Protein AF-A0A7S2HCY0-F1 (afdb_monomer_lite)

Radius of gyration: 22.19 Å; chains: 1; bounding box: 50×35×62 Å

InterPro domains:
  IPR001471 AP2/ERF domain [PS51032] (62-115)
  IPR001471 AP2/ERF domain [SM00380] (62-115)
  IPR016177 DNA-binding domain superfamily [SSF54171] (4-38)
  IPR016177 DNA-binding domain superfamily [SSF54171] (61-109)
  IPR036955 AP2/ERF domain superfamily [G3DSA:3.30.730.10] (61-115)
  IPR050913 AP2/ERF ethylene-responsive transcription factor [PTHR31194] (61-109)

Foldseek 3Di:
DPPQPWDWAWEADPNDIDGQDTHSDPVVSLVSNQVVCVVVLHHRDRDGDVPPDRPPPPAPAPAPQWHQDPVVRWIWGWDQAPNDTDTQDTHNDSVVSLVSNQVRCVVRVHDGPPD

Secondary structure (DSSP, 8-state):
-----PEEEEEEETTEEEEEEEESSHHHHHHHHHHHHHHTTPPPSSSPPTT-----PPPSSSSTTEEEETTTTEEEEEEEETTEEEEEEEESSHHHHHHHHHHHHHHTTPPPS--

Organism: NCBI:txid3111310

Sequence (115 aa):
NYDAEKWEAVGVVGGERTDLGLFGTEEEAARAIDNHLVSCGLARRHFPIEGEQTKVNPPLSKFLGVTYYRRSGKWCAQGTFNETYIHLGSFDSEKEAAFAYDEQARQAEQPVNFP

Structure (mmCIF, N/CA/C/O backbone):
data_AF-A0A7S2HCY0-F1
#
_entry.id   AF-A0A7S2HCY0-F1
#
loop_
_atom_site.group_PDB
_atom_site.id
_atom_site.type_symbol
_atom_site.label_atom_id
_atom_site.label_alt_id
_atom_site.label_comp_id
_atom_site.label_asym_id
_atom_site.label_entity_id
_atom_site.label_seq_id
_atom_site.pdbx_PDB_ins_code
_atom_site.Cartn_x
_atom_site.Cartn_y
_atom_site.Cartn_z
_atom_site.occupancy
_atom_site.B_iso_or_equiv
_atom_site.auth_seq_id
_atom_site.auth_comp_id
_atom_site.auth_asym_id
_atom_site.auth_atom_id
_atom_site.pdbx_PDB_model_num
ATOM 1 N N . ASN A 1 1 ? 31.754 -8.269 -45.698 1.00 39.38 1 ASN A N 1
ATOM 2 C CA . ASN A 1 1 ? 31.551 -9.188 -44.566 1.00 39.38 1 ASN A CA 1
ATOM 3 C C . ASN A 1 1 ? 30.430 -8.616 -43.741 1.00 39.38 1 ASN A C 1
ATOM 5 O O . ASN A 1 1 ? 30.643 -7.607 -43.094 1.00 39.38 1 ASN A O 1
ATOM 9 N N . TYR A 1 2 ? 29.220 -9.145 -43.915 1.00 42.28 2 TYR A N 1
ATOM 10 C CA . TYR A 1 2 ? 28.072 -8.731 -43.117 1.00 42.28 2 TYR A CA 1
ATOM 11 C C . TYR A 1 2 ? 28.251 -9.374 -41.744 1.00 42.28 2 TYR A C 1
ATOM 13 O O . TYR A 1 2 ? 27.946 -10.554 -41.574 1.00 42.28 2 TYR A O 1
ATOM 21 N N . ASP A 1 3 ? 28.860 -8.630 -40.823 1.00 49.09 3 ASP A N 1
ATOM 22 C CA . ASP A 1 3 ? 28.822 -8.931 -39.399 1.00 49.09 3 ASP A CA 1
ATOM 23 C C . ASP A 1 3 ? 27.347 -9.014 -39.013 1.00 49.09 3 ASP A C 1
ATOM 25 O O . ASP A 1 3 ? 26.646 -8.009 -38.953 1.00 49.09 3 ASP A O 1
ATOM 29 N N . ALA A 1 4 ? 26.838 -10.237 -38.872 1.00 53.19 4 ALA A N 1
ATOM 30 C CA . ALA A 1 4 ? 25.531 -10.451 -38.285 1.00 53.19 4 ALA A CA 1
ATOM 31 C C . ALA A 1 4 ? 25.627 -9.910 -36.856 1.00 53.19 4 ALA A C 1
ATOM 33 O O . ALA A 1 4 ? 26.287 -10.527 -36.018 1.00 53.19 4 ALA A O 1
ATOM 34 N N . GLU A 1 5 ? 25.050 -8.732 -36.619 1.00 63.50 5 GLU A N 1
ATOM 35 C CA . GLU A 1 5 ? 24.909 -8.108 -35.306 1.00 63.50 5 GLU A CA 1
ATOM 36 C C . GLU A 1 5 ? 24.047 -9.033 -34.445 1.00 63.50 5 GLU A C 1
ATOM 38 O O . GLU A 1 5 ? 22.822 -8.949 -34.410 1.00 63.50 5 GLU A O 1
ATOM 43 N N . LYS A 1 6 ? 24.700 -10.021 -33.832 1.00 67.69 6 LYS A N 1
ATOM 44 C CA . LYS A 1 6 ? 24.061 -10.956 -32.917 1.00 67.69 6 LYS A CA 1
ATOM 45 C C . LYS A 1 6 ? 23.755 -10.200 -31.636 1.00 67.69 6 LYS A C 1
ATOM 47 O O . LYS A 1 6 ? 24.654 -9.637 -31.016 1.00 67.69 6 LYS A O 1
ATOM 52 N N . TRP A 1 7 ? 22.497 -10.220 -31.240 1.00 71.75 7 TRP A N 1
ATOM 53 C CA . TRP A 1 7 ? 22.010 -9.571 -30.037 1.00 71.75 7 TRP A CA 1
ATOM 54 C C . TRP A 1 7 ? 22.255 -10.474 -28.831 1.00 71.75 7 TRP A C 1
ATOM 56 O O . TRP A 1 7 ? 21.764 -11.599 -28.777 1.00 71.75 7 TRP A O 1
ATOM 66 N N . GLU A 1 8 ? 23.028 -10.002 -27.856 1.00 77.31 8 GLU A N 1
ATOM 67 C CA . GLU A 1 8 ? 23.234 -10.712 -26.592 1.00 77.31 8 GLU A CA 1
ATOM 68 C C . GLU A 1 8 ? 22.063 -10.427 -25.648 1.00 77.31 8 GLU A C 1
ATOM 70 O O . GLU A 1 8 ? 21.833 -9.283 -25.254 1.00 77.31 8 GLU A O 1
ATOM 75 N N . ALA A 1 9 ? 21.313 -11.465 -25.278 1.00 76.19 9 ALA A N 1
ATOM 76 C CA . ALA A 1 9 ? 20.259 -11.341 -24.285 1.00 76.19 9 ALA A CA 1
ATOM 77 C C . ALA A 1 9 ? 20.812 -11.671 -22.902 1.00 76.19 9 ALA A C 1
ATOM 79 O O . ALA A 1 9 ? 21.337 -12.760 -22.656 1.00 76.19 9 ALA A O 1
ATOM 80 N N . VAL A 1 10 ? 20.644 -10.732 -21.981 1.00 77.88 10 VAL A N 1
ATOM 81 C CA . VAL A 1 10 ? 21.145 -10.842 -20.617 1.00 77.88 10 VAL A CA 1
ATOM 82 C C . VAL A 1 10 ? 19.999 -10.553 -19.661 1.00 77.88 10 VAL A C 1
ATOM 84 O O . VAL A 1 10 ? 19.427 -9.463 -19.667 1.00 77.88 10 VAL A O 1
ATOM 87 N N . GLY A 1 11 ? 19.657 -11.538 -18.836 1.00 77.50 11 GLY A N 1
ATOM 88 C CA . GLY A 1 11 ? 18.698 -11.387 -17.751 1.00 77.50 11 GLY A CA 1
ATOM 89 C C . GLY A 1 11 ? 19.410 -10.947 -16.479 1.00 77.50 11 GLY A C 1
ATOM 90 O O . GLY A 1 11 ? 20.466 -11.478 -16.153 1.00 77.50 11 GLY A O 1
ATOM 91 N N . VAL A 1 12 ? 18.846 -9.985 -15.748 1.00 75.69 12 VAL A N 1
ATOM 92 C CA . VAL A 1 12 ? 19.315 -9.650 -14.397 1.00 75.69 12 VAL A CA 1
ATOM 93 C C . VAL A 1 12 ? 18.140 -9.738 -13.441 1.00 75.69 12 VAL A C 1
ATOM 95 O O . VAL A 1 12 ? 17.214 -8.928 -13.515 1.00 75.69 12 VAL A O 1
ATOM 98 N N . VAL A 1 13 ? 18.176 -10.712 -12.535 1.00 72.44 13 VAL A N 1
ATOM 99 C CA . VAL A 1 13 ? 17.125 -10.938 -11.537 1.00 72.44 13 VAL A CA 1
ATOM 100 C C . VAL A 1 13 ? 17.766 -10.983 -10.156 1.00 72.44 13 VAL A C 1
ATOM 102 O O . VAL A 1 13 ? 18.695 -11.743 -9.914 1.00 72.44 13 VAL A O 1
ATOM 105 N N . GLY A 1 14 ? 17.314 -10.121 -9.239 1.00 68.56 14 GLY A N 1
ATOM 106 C CA . GLY A 1 14 ? 17.852 -10.078 -7.871 1.00 68.56 14 GLY A CA 1
ATOM 107 C C . GLY A 1 14 ? 19.328 -9.663 -7.761 1.00 68.56 14 GLY A C 1
ATOM 108 O O . GLY A 1 14 ? 19.931 -9.873 -6.715 1.00 68.56 14 GLY A O 1
ATOM 109 N N . GLY A 1 15 ? 19.905 -9.073 -8.815 1.00 73.81 15 GLY A N 1
ATOM 110 C CA . GLY A 1 15 ? 21.321 -8.688 -8.881 1.00 73.81 15 GLY A CA 1
ATOM 111 C C . GLY A 1 15 ? 22.244 -9.751 -9.488 1.00 73.81 15 GLY A C 1
ATOM 112 O O . GLY A 1 15 ? 23.426 -9.475 -9.676 1.00 73.81 15 GLY A O 1
ATOM 113 N N . GLU A 1 16 ? 21.721 -10.928 -9.838 1.00 73.75 16 GLU A N 1
ATOM 114 C CA . GLU A 1 16 ? 22.465 -11.968 -10.548 1.00 73.75 16 GLU A CA 1
ATOM 115 C C . GLU A 1 16 ? 22.271 -11.818 -12.061 1.00 73.75 16 GLU A C 1
ATOM 117 O O . GLU A 1 16 ? 21.141 -11.680 -12.533 1.00 73.75 16 GLU A O 1
ATOM 122 N N . ARG A 1 17 ? 23.381 -11.809 -12.813 1.00 77.69 17 ARG A N 1
ATOM 123 C CA . ARG A 1 17 ? 23.387 -11.763 -14.280 1.00 77.69 17 ARG A CA 1
ATOM 124 C C . ARG A 1 17 ? 23.358 -13.187 -14.825 1.00 77.69 17 ARG A C 1
ATOM 126 O O . ARG A 1 17 ? 24.252 -13.974 -14.531 1.00 77.69 17 AR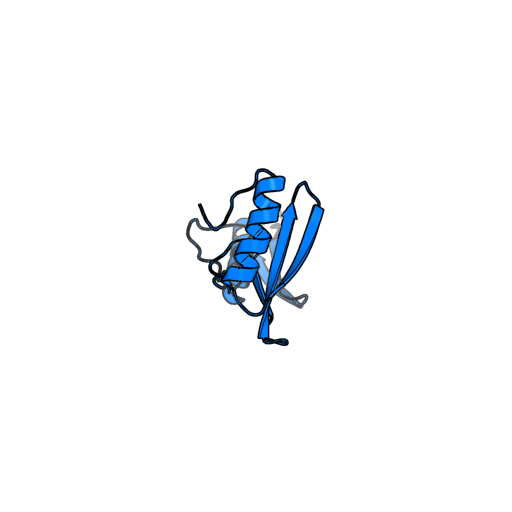G A O 1
ATOM 133 N N . THR A 1 18 ? 22.372 -13.485 -15.658 1.00 81.19 18 THR A N 1
ATOM 134 C CA . THR A 1 18 ? 22.254 -14.747 -16.385 1.00 81.19 18 THR A CA 1
ATOM 135 C C . THR A 1 18 ? 22.347 -14.473 -17.878 1.00 81.19 18 THR A C 1
ATOM 137 O O . THR A 1 18 ? 21.566 -13.691 -18.426 1.00 81.19 18 THR A O 1
ATOM 140 N N . ASP A 1 19 ? 23.286 -15.138 -18.542 1.00 81.81 19 ASP A N 1
ATOM 141 C CA . ASP A 1 19 ? 23.424 -15.050 -19.992 1.00 81.81 19 ASP A CA 1
ATOM 142 C C . ASP A 1 19 ? 22.353 -15.940 -20.646 1.00 81.81 19 ASP A C 1
ATOM 144 O O . ASP A 1 19 ? 22.328 -17.157 -20.452 1.00 81.81 19 ASP A O 1
ATOM 148 N N . LEU A 1 20 ? 21.428 -15.326 -21.390 1.00 78.50 20 LEU A N 1
ATOM 149 C CA . LEU A 1 20 ? 20.261 -15.997 -21.984 1.00 78.50 20 LEU A CA 1
ATOM 150 C C . LEU A 1 20 ? 20.506 -16.444 -23.431 1.00 78.50 20 LEU A C 1
ATOM 152 O O . LEU A 1 20 ? 19.669 -17.134 -24.012 1.00 78.50 20 LEU A O 1
ATOM 156 N N . GLY A 1 21 ? 21.658 -16.078 -23.997 1.00 79.25 21 GLY A N 1
ATOM 157 C CA . GLY A 1 21 ? 22.119 -16.502 -25.316 1.00 79.25 21 GLY A CA 1
ATOM 158 C C . GLY A 1 21 ? 22.358 -15.348 -26.290 1.00 79.25 21 GLY A C 1
ATOM 159 O O . GLY A 1 21 ? 22.137 -14.178 -25.981 1.00 79.25 21 GLY A O 1
ATOM 160 N N . LEU A 1 22 ? 22.829 -15.711 -27.484 1.00 77.81 22 LEU A N 1
ATOM 161 C CA . LEU A 1 22 ? 23.041 -14.811 -28.619 1.00 77.81 22 LEU A CA 1
ATOM 162 C C . LEU A 1 22 ? 21.946 -15.060 -29.657 1.00 77.81 22 LEU A C 1
ATOM 164 O O . LEU A 1 22 ? 21.780 -16.189 -30.120 1.00 77.81 22 LEU A O 1
ATOM 168 N N . PHE A 1 23 ? 21.238 -14.008 -30.040 1.00 79.06 23 PHE A N 1
ATOM 169 C CA . PHE A 1 23 ? 20.069 -14.053 -30.909 1.00 79.06 23 PHE A CA 1
ATOM 170 C C . PHE A 1 23 ? 20.329 -13.333 -32.228 1.00 79.06 23 PHE A C 1
ATOM 172 O O . PHE A 1 23 ? 21.189 -12.457 -32.317 1.00 79.06 23 PHE A O 1
ATOM 179 N N . GLY A 1 24 ? 19.614 -13.739 -33.277 1.00 77.62 24 GLY A N 1
ATOM 180 C CA . GLY A 1 24 ? 19.766 -13.140 -34.604 1.00 77.62 24 GLY A CA 1
ATOM 181 C C . GLY A 1 24 ? 19.080 -11.783 -34.725 1.00 77.62 24 GLY A C 1
ATOM 182 O O . GLY A 1 24 ? 19.442 -11.003 -35.602 1.00 77.62 24 GLY A O 1
ATOM 183 N N . THR A 1 25 ? 18.109 -11.501 -33.851 1.00 75.25 25 THR A N 1
ATOM 184 C CA . THR A 1 25 ? 17.355 -10.246 -33.838 1.00 75.25 25 THR A CA 1
ATOM 185 C C . THR A 1 25 ? 17.112 -9.738 -32.418 1.00 75.25 25 THR A C 1
ATOM 187 O O . THR A 1 25 ? 17.179 -10.487 -31.436 1.00 75.25 25 THR A O 1
ATOM 190 N N . GLU A 1 26 ? 16.803 -8.448 -32.324 1.00 73.44 26 GLU A N 1
ATOM 191 C CA . GLU A 1 26 ? 16.468 -7.761 -31.078 1.00 73.44 26 GLU A CA 1
ATOM 192 C C . GLU A 1 26 ? 15.202 -8.347 -30.428 1.00 73.44 26 GLU A C 1
ATOM 194 O O . GLU A 1 26 ? 15.151 -8.538 -29.212 1.00 73.44 26 GLU A O 1
ATOM 199 N N . GLU A 1 27 ? 14.191 -8.713 -31.221 1.00 76.31 27 GLU A N 1
ATOM 200 C CA . GLU A 1 27 ? 12.927 -9.251 -30.709 1.00 76.31 27 GLU A CA 1
ATOM 201 C C . GLU A 1 27 ? 13.099 -10.627 -30.067 1.00 76.31 27 GLU A C 1
ATOM 203 O O . GLU A 1 27 ? 12.460 -10.928 -29.056 1.00 76.31 27 GLU A O 1
ATOM 208 N N . GLU A 1 28 ? 13.952 -11.476 -30.640 1.00 77.25 28 GLU A N 1
ATOM 209 C CA . GLU A 1 28 ? 14.275 -12.780 -30.065 1.00 77.25 28 GLU A CA 1
ATOM 210 C C . GLU A 1 28 ? 15.006 -12.626 -28.725 1.00 77.25 28 GLU A C 1
ATOM 212 O O . GLU A 1 28 ? 14.648 -13.297 -27.752 1.00 77.25 28 GLU A O 1
ATOM 217 N N . ALA A 1 29 ? 15.953 -11.684 -28.644 1.00 75.50 29 ALA A N 1
ATOM 218 C CA . ALA A 1 29 ? 16.656 -11.365 -27.406 1.00 75.50 29 ALA A CA 1
ATOM 219 C C . ALA A 1 29 ? 15.707 -10.815 -26.327 1.00 75.50 29 ALA A C 1
ATOM 221 O O . ALA A 1 29 ? 15.720 -11.275 -25.183 1.00 75.50 29 ALA A O 1
ATOM 222 N N . ALA A 1 30 ? 14.824 -9.882 -26.687 1.00 76.00 30 ALA A N 1
ATOM 223 C CA . ALA A 1 30 ? 13.855 -9.301 -25.762 1.00 76.00 30 ALA A CA 1
ATOM 224 C C . ALA A 1 30 ? 12.812 -10.330 -25.276 1.00 76.00 30 ALA A C 1
ATOM 226 O O . ALA A 1 30 ? 12.483 -10.355 -24.087 1.00 76.00 30 ALA A O 1
ATOM 227 N N . ARG A 1 31 ? 12.369 -11.258 -26.139 1.00 79.19 31 ARG A N 1
ATOM 228 C CA . ARG A 1 31 ? 11.515 -12.393 -25.737 1.00 79.19 31 ARG A CA 1
ATOM 229 C C . ARG A 1 31 ? 12.225 -13.352 -24.788 1.00 79.19 31 ARG A C 1
ATOM 231 O O . ARG A 1 31 ? 11.594 -13.858 -23.862 1.00 79.19 31 ARG A O 1
ATOM 238 N N . ALA A 1 32 ? 13.514 -13.616 -25.004 1.00 81.38 32 ALA A N 1
ATOM 239 C CA . ALA A 1 32 ? 14.302 -14.453 -24.105 1.00 81.38 32 ALA A CA 1
ATOM 240 C C . ALA A 1 32 ? 14.404 -13.825 -22.706 1.00 81.38 32 ALA A C 1
ATOM 242 O O . ALA A 1 32 ? 14.198 -14.521 -21.710 1.00 81.38 32 ALA A O 1
ATOM 243 N N . ILE A 1 33 ? 14.620 -12.506 -22.633 1.00 77.25 33 ILE A N 1
ATOM 244 C CA . ILE A 1 33 ? 14.619 -11.753 -21.371 1.00 77.25 33 ILE A CA 1
ATOM 245 C C . ILE A 1 33 ? 13.257 -11.850 -20.684 1.00 77.25 33 ILE A C 1
ATOM 247 O O . ILE A 1 33 ? 13.186 -12.189 -19.507 1.00 77.25 33 ILE A O 1
ATOM 251 N N . ASP A 1 34 ? 12.168 -11.622 -21.410 1.00 77.19 34 ASP A N 1
ATOM 252 C CA . ASP A 1 34 ? 10.817 -11.711 -20.859 1.00 77.19 34 ASP A CA 1
ATOM 253 C C . ASP A 1 34 ? 10.464 -13.114 -20.354 1.00 77.19 34 ASP A C 1
ATOM 255 O O . ASP A 1 34 ? 9.893 -13.260 -19.274 1.00 77.19 34 ASP A O 1
ATOM 259 N N . ASN A 1 35 ? 10.846 -14.160 -21.088 1.00 79.38 35 ASN A N 1
ATOM 260 C CA . ASN A 1 35 ? 10.670 -15.543 -20.646 1.00 79.38 35 ASN A CA 1
ATOM 261 C C . ASN A 1 35 ? 11.477 -15.840 -19.376 1.00 79.38 35 ASN A C 1
ATOM 263 O O . ASN A 1 35 ? 10.984 -16.540 -18.489 1.00 79.38 35 ASN A O 1
ATOM 267 N N . HIS A 1 36 ? 12.685 -15.286 -19.258 1.00 79.69 36 HIS A N 1
ATOM 268 C CA . HIS A 1 36 ? 13.491 -15.399 -18.047 1.00 79.69 36 HIS A CA 1
ATOM 269 C C . HIS A 1 36 ? 12.841 -14.672 -16.860 1.00 79.69 36 HIS A C 1
ATOM 271 O O . HIS A 1 36 ? 12.725 -15.256 -15.784 1.00 79.69 36 HIS A O 1
ATOM 277 N N . LEU A 1 37 ? 12.318 -13.455 -17.061 1.00 75.62 37 LEU A N 1
ATOM 278 C CA . LEU A 1 37 ? 11.572 -12.721 -16.032 1.00 75.62 37 LEU A CA 1
ATOM 279 C C . LEU A 1 37 ? 10.367 -13.530 -15.531 1.00 75.62 37 LEU A C 1
ATOM 281 O O . LEU A 1 37 ? 10.222 -13.721 -14.322 1.00 75.62 37 LEU A O 1
ATOM 285 N N . VAL A 1 38 ? 9.564 -14.083 -16.444 1.00 76.25 38 VAL A N 1
ATOM 286 C CA . VAL A 1 38 ? 8.399 -14.916 -16.102 1.00 76.25 38 VAL A CA 1
ATOM 287 C C . VAL A 1 38 ? 8.809 -16.188 -15.365 1.00 76.25 38 VAL A C 1
ATOM 289 O O . VAL A 1 38 ? 8.184 -16.539 -14.363 1.00 76.25 38 VAL A O 1
ATOM 292 N N . SER A 1 39 ? 9.885 -16.855 -15.796 1.00 74.88 39 SER A N 1
ATOM 293 C CA . SER A 1 39 ? 10.434 -18.026 -15.099 1.00 74.88 39 SER A CA 1
ATOM 294 C C . SER A 1 39 ? 10.841 -17.707 -13.658 1.00 74.88 39 SER A C 1
ATOM 296 O O . SER A 1 39 ? 10.741 -18.566 -12.784 1.00 74.88 39 SER A O 1
ATOM 298 N N . CYS A 1 40 ? 11.276 -16.476 -13.394 1.00 70.56 40 CYS A N 1
ATOM 299 C CA . CYS A 1 40 ? 11.618 -15.992 -12.061 1.00 70.56 40 CYS A CA 1
ATOM 300 C C . CYS A 1 40 ? 10.413 -15.441 -11.274 1.00 70.56 40 CYS A C 1
ATOM 302 O O . CYS A 1 40 ? 10.575 -14.977 -10.146 1.00 70.56 40 CYS A O 1
ATOM 304 N N . GLY A 1 41 ? 9.201 -15.493 -11.836 1.00 69.69 41 GLY A N 1
ATOM 305 C CA . GLY A 1 41 ? 7.981 -14.971 -11.216 1.00 69.69 41 GLY A CA 1
ATOM 306 C C . GLY A 1 41 ? 7.828 -13.449 -11.307 1.00 69.69 41 GLY A C 1
ATOM 307 O O . GLY A 1 41 ? 7.021 -12.878 -10.572 1.00 69.69 41 GLY A O 1
ATOM 308 N N . LEU A 1 42 ? 8.594 -12.800 -12.184 1.00 69.50 42 LEU A N 1
ATOM 309 C CA . LEU A 1 42 ? 8.503 -11.378 -12.500 1.00 69.50 42 LEU A CA 1
ATOM 310 C C . LEU A 1 42 ? 7.674 -11.155 -13.773 1.00 69.50 42 LEU A C 1
ATOM 312 O O . LEU A 1 42 ? 7.492 -12.052 -14.591 1.00 69.50 42 LEU A O 1
ATOM 316 N N . ALA A 1 43 ? 7.155 -9.939 -13.932 1.00 68.38 43 ALA A N 1
ATOM 317 C CA . ALA A 1 43 ? 6.404 -9.544 -15.120 1.00 68.38 43 ALA A CA 1
ATOM 318 C C . ALA A 1 43 ? 7.326 -9.398 -16.338 1.00 68.38 43 ALA A C 1
ATOM 320 O O . ALA A 1 43 ? 8.461 -8.938 -16.190 1.00 68.38 43 ALA A O 1
ATOM 321 N N . ARG A 1 44 ? 6.813 -9.693 -17.540 1.00 71.56 44 ARG A N 1
ATOM 322 C CA . ARG A 1 44 ? 7.468 -9.299 -18.796 1.00 71.56 44 ARG A CA 1
ATOM 323 C C . ARG A 1 44 ? 7.648 -7.782 -18.844 1.00 71.56 44 ARG A C 1
ATOM 325 O O . ARG A 1 44 ? 6.758 -7.038 -18.433 1.00 71.56 44 ARG A O 1
ATOM 332 N N . ARG A 1 45 ? 8.799 -7.328 -19.342 1.00 69.38 45 ARG A N 1
ATOM 333 C CA . ARG A 1 45 ? 9.171 -5.906 -19.384 1.00 69.38 45 ARG A CA 1
ATOM 334 C C . ARG A 1 45 ? 9.213 -5.356 -20.807 1.00 69.38 45 ARG A C 1
ATOM 336 O O . ARG A 1 45 ? 8.888 -4.187 -20.983 1.00 69.38 45 ARG A O 1
ATOM 343 N N . HIS A 1 46 ? 9.600 -6.164 -21.793 1.00 66.38 46 HIS A N 1
ATOM 344 C CA . HIS A 1 46 ? 9.764 -5.710 -23.179 1.00 66.38 46 HIS A CA 1
ATOM 345 C C . HIS A 1 46 ? 8.523 -5.997 -24.038 1.00 66.38 46 HIS A C 1
ATOM 347 O O . HIS A 1 46 ? 8.118 -5.154 -24.832 1.00 66.38 46 HIS A O 1
ATOM 353 N N . PHE A 1 47 ? 7.863 -7.132 -23.812 1.00 66.50 47 PHE A N 1
ATOM 354 C CA . PHE A 1 47 ? 6.617 -7.549 -24.452 1.00 66.50 47 PHE A CA 1
ATOM 355 C C . PHE A 1 47 ? 5.559 -7.893 -23.392 1.00 66.50 47 PHE A C 1
ATOM 357 O O . PHE A 1 47 ? 5.296 -9.071 -23.127 1.00 66.50 47 PHE A O 1
ATOM 364 N N . PRO A 1 48 ? 4.944 -6.883 -22.750 1.00 57.59 48 PRO A N 1
ATOM 365 C CA . PRO A 1 48 ? 3.827 -7.119 -21.845 1.00 57.59 48 PRO A CA 1
ATOM 366 C C . PRO A 1 48 ? 2.640 -7.690 -22.632 1.00 57.59 48 PRO A C 1
ATOM 368 O O . PRO A 1 48 ? 2.154 -7.075 -23.580 1.00 57.59 48 PRO A O 1
ATOM 371 N N . ILE A 1 49 ? 2.167 -8.875 -22.247 1.00 61.53 49 ILE A N 1
ATOM 372 C CA . ILE A 1 49 ? 0.913 -9.429 -22.764 1.00 61.53 49 ILE A CA 1
ATOM 373 C C . ILE A 1 49 ? -0.212 -8.852 -21.903 1.00 61.53 49 ILE A C 1
A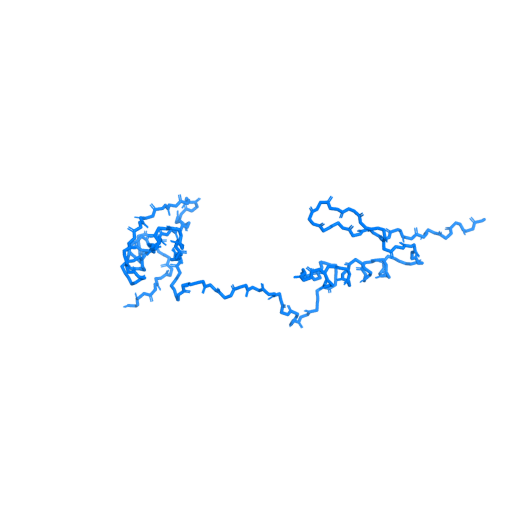TOM 375 O O . ILE A 1 49 ? -0.201 -9.017 -20.680 1.00 61.53 49 ILE A O 1
ATOM 379 N N . GLU A 1 50 ? -1.180 -8.173 -22.521 1.00 52.03 50 GLU A N 1
ATOM 380 C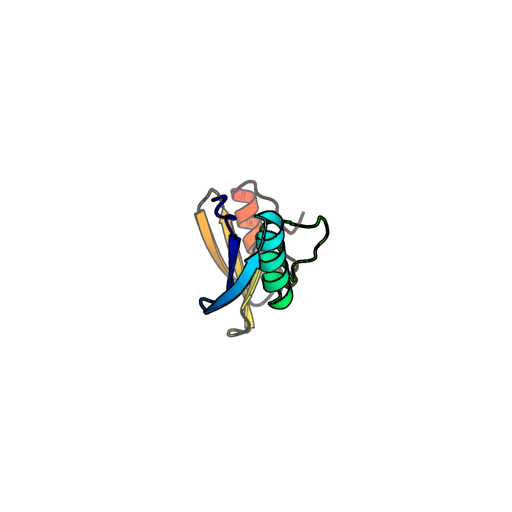 CA . GLU A 1 50 ? -2.381 -7.720 -21.816 1.00 52.03 50 GLU A CA 1
ATOM 381 C C . GLU A 1 50 ? -3.056 -8.918 -21.127 1.00 52.03 50 GLU A C 1
ATOM 383 O O . GLU A 1 50 ? -3.446 -9.891 -21.772 1.00 52.03 50 GLU A O 1
ATOM 388 N N . GLY A 1 51 ? -3.155 -8.866 -19.796 1.00 53.28 51 GLY A N 1
ATOM 389 C CA . GLY A 1 51 ? -3.738 -9.937 -18.981 1.00 53.28 51 GLY A CA 1
ATOM 390 C C . GLY A 1 51 ? -2.737 -10.878 -18.302 1.00 53.28 51 GLY A C 1
ATOM 391 O O . GLY A 1 51 ? -3.166 -11.792 -17.596 1.00 53.28 51 GLY A O 1
ATOM 392 N N . GLU A 1 52 ? -1.425 -10.665 -18.444 1.00 55.16 52 GLU A N 1
ATOM 393 C CA . GLU A 1 52 ? -0.439 -11.396 -17.647 1.00 55.16 52 GLU A CA 1
ATOM 394 C C . GLU A 1 52 ? -0.524 -10.979 -16.173 1.00 55.16 52 GLU A C 1
ATOM 396 O O . GLU A 1 52 ? -0.142 -9.876 -15.778 1.00 55.16 52 GLU A O 1
ATOM 401 N N . GLN A 1 53 ? -1.077 -11.873 -15.350 1.00 49.81 53 GLN A N 1
ATOM 402 C CA . GLN A 1 53 ? -1.223 -11.663 -13.917 1.00 49.81 53 GLN A CA 1
ATOM 403 C C . GLN A 1 53 ? 0.159 -11.647 -13.267 1.00 49.81 53 GLN A C 1
ATOM 405 O O . GLN A 1 53 ? 0.749 -12.689 -12.975 1.00 49.81 53 GLN A O 1
ATOM 410 N N . THR A 1 54 ? 0.675 -10.452 -12.996 1.00 49.91 54 THR A N 1
ATOM 411 C CA . THR A 1 54 ? 1.717 -10.305 -11.988 1.00 49.91 54 THR A CA 1
ATOM 412 C C . THR A 1 54 ? 1.137 -10.838 -10.684 1.00 49.91 54 THR A C 1
ATOM 414 O O . THR A 1 54 ? -0.020 -10.565 -10.354 1.00 49.91 54 THR A O 1
ATOM 417 N N . LYS A 1 55 ? 1.895 -11.654 -9.946 1.00 48.38 55 LYS A N 1
ATOM 418 C CA . LYS A 1 55 ? 1.515 -12.052 -8.586 1.00 48.38 55 LYS A CA 1
ATOM 419 C C . LYS A 1 55 ? 1.589 -10.816 -7.687 1.00 48.38 55 LYS A C 1
ATOM 421 O O . LYS A 1 55 ? 2.491 -10.687 -6.865 1.00 48.38 55 LYS A O 1
ATOM 426 N N . VAL A 1 56 ? 0.664 -9.879 -7.859 1.00 49.59 56 VAL A N 1
ATOM 427 C CA . VAL A 1 56 ? 0.369 -8.880 -6.848 1.00 49.59 56 VAL A CA 1
ATOM 428 C C . VAL A 1 56 ? -0.178 -9.670 -5.678 1.00 49.59 56 VAL A C 1
ATOM 430 O O . VAL A 1 56 ? -1.246 -10.278 -5.753 1.00 49.59 56 VAL A O 1
ATOM 433 N N . ASN A 1 57 ? 0.613 -9.757 -4.610 1.00 53.44 57 ASN A N 1
ATOM 434 C CA . ASN A 1 57 ? 0.077 -10.242 -3.353 1.00 53.44 57 ASN A CA 1
ATOM 435 C C . ASN A 1 57 ? -1.172 -9.401 -3.077 1.00 53.44 57 ASN A C 1
ATOM 437 O O . ASN A 1 57 ? -1.068 -8.169 -3.125 1.00 53.44 57 ASN A O 1
ATOM 441 N N . PRO A 1 58 ? -2.341 -10.025 -2.853 1.00 53.22 58 PRO A N 1
ATOM 442 C CA . PRO A 1 58 ? -3.527 -9.261 -2.521 1.00 53.22 58 PRO A CA 1
ATOM 443 C C . PRO A 1 58 ? -3.187 -8.369 -1.321 1.00 53.22 58 PRO A C 1
ATOM 445 O O . PRO A 1 58 ? -2.448 -8.815 -0.429 1.00 53.22 58 PRO A O 1
ATOM 448 N N . PRO A 1 59 ? -3.650 -7.108 -1.311 1.00 57.53 59 PRO A N 1
ATOM 449 C CA . PRO A 1 59 ? -3.398 -6.222 -0.188 1.00 57.53 59 PRO A CA 1
ATOM 450 C C . PRO A 1 59 ? -3.821 -6.935 1.101 1.00 57.53 59 PRO A C 1
ATOM 452 O O . PRO A 1 59 ? -4.880 -7.561 1.163 1.00 57.53 59 PRO A O 1
ATOM 455 N N . LEU A 1 60 ? -2.957 -6.900 2.123 1.00 65.31 60 LEU A N 1
ATOM 456 C CA . LEU A 1 60 ? -3.243 -7.546 3.412 1.00 65.31 60 LEU A CA 1
ATOM 457 C C . LEU A 1 60 ? -4.449 -6.907 4.125 1.00 65.31 60 LEU A C 1
ATOM 459 O O . LEU A 1 60 ? -4.936 -7.468 5.104 1.00 65.31 60 LEU A O 1
ATOM 463 N N . SER A 1 61 ? -4.897 -5.747 3.653 1.00 69.38 61 SER A N 1
ATOM 464 C CA . SER A 1 61 ? -6.018 -4.972 4.161 1.00 69.38 61 SER A CA 1
ATOM 465 C C . SER A 1 61 ? -7.098 -4.811 3.094 1.00 69.38 61 SER A C 1
ATOM 467 O O . SER A 1 61 ? -6.835 -4.811 1.890 1.00 69.38 61 SER A O 1
ATOM 469 N N . LYS A 1 62 ? -8.335 -4.632 3.551 1.00 80.06 62 LYS A N 1
ATOM 470 C CA . LYS A 1 62 ? -9.479 -4.275 2.702 1.00 80.06 62 LYS A CA 1
ATOM 471 C C . LYS A 1 62 ? -9.598 -2.767 2.479 1.00 80.06 62 LYS A C 1
ATOM 473 O O . LYS A 1 62 ? -10.439 -2.344 1.693 1.00 80.06 62 LYS A O 1
ATOM 478 N N . PHE A 1 63 ? -8.787 -1.981 3.184 1.00 85.81 63 PHE A N 1
ATOM 479 C CA . PHE A 1 63 ? -8.890 -0.531 3.255 1.00 85.81 63 PHE A CA 1
ATOM 480 C C . PHE A 1 63 ? -7.630 0.149 2.710 1.00 85.81 63 PHE A C 1
ATOM 482 O O . PHE A 1 63 ? -6.501 -0.271 2.976 1.00 85.81 63 PHE A O 1
ATOM 489 N N . LEU A 1 64 ? -7.839 1.224 1.957 1.00 83.88 64 LEU A N 1
ATOM 490 C CA . LEU A 1 64 ? -6.822 2.115 1.421 1.00 83.88 64 LEU A CA 1
ATOM 491 C C . LEU A 1 64 ? -5.954 2.668 2.553 1.00 83.88 64 LEU A C 1
ATOM 493 O O . LEU A 1 64 ? -6.461 3.090 3.591 1.00 83.88 64 LEU A O 1
ATOM 497 N N . GLY A 1 65 ? -4.637 2.628 2.350 1.00 87.00 65 GLY A N 1
ATOM 498 C CA . GLY A 1 65 ? -3.655 3.143 3.306 1.00 87.00 65 GLY A CA 1
ATOM 499 C C . GLY A 1 65 ? -3.531 2.361 4.617 1.00 87.00 65 GLY A C 1
ATOM 500 O O . GLY A 1 65 ? -2.769 2.760 5.495 1.00 87.00 65 GLY A O 1
ATOM 501 N N . VAL A 1 66 ? -4.226 1.232 4.769 1.00 91.31 66 VAL A N 1
ATOM 502 C CA . VAL A 1 66 ? -4.132 0.386 5.964 1.00 91.31 66 VAL A CA 1
ATOM 503 C C . VAL A 1 66 ? -3.192 -0.783 5.694 1.00 91.31 66 VAL A C 1
ATOM 505 O O . VAL A 1 66 ? -3.261 -1.413 4.646 1.00 91.31 66 VAL A O 1
ATOM 508 N N . THR A 1 67 ? -2.287 -1.101 6.618 1.00 89.88 67 THR A N 1
ATOM 509 C CA . THR A 1 67 ? -1.349 -2.230 6.492 1.00 89.88 67 THR A CA 1
ATOM 510 C C . THR A 1 67 ? -1.236 -2.987 7.811 1.00 89.88 67 THR A C 1
ATOM 512 O O . THR A 1 67 ? -1.087 -2.379 8.867 1.00 89.88 67 THR A O 1
ATOM 515 N N . TYR A 1 68 ? -1.270 -4.322 7.774 1.00 88.19 68 TYR A N 1
ATOM 516 C CA . TYR A 1 68 ? -1.098 -5.141 8.976 1.00 88.19 68 TYR A CA 1
ATOM 517 C C . TYR A 1 68 ? 0.377 -5.430 9.265 1.00 88.19 68 TYR A C 1
ATOM 519 O O . TYR A 1 68 ? 1.060 -6.112 8.493 1.00 88.19 68 TYR A O 1
ATOM 527 N N . TYR A 1 69 ? 0.869 -4.971 10.412 1.00 87.75 69 TYR A N 1
ATOM 528 C CA . TYR A 1 69 ? 2.233 -5.212 10.854 1.00 87.75 69 TYR A CA 1
ATOM 529 C C . TYR A 1 69 ? 2.317 -6.494 11.687 1.00 87.75 69 TYR A C 1
ATOM 531 O O . TYR A 1 69 ? 2.165 -6.492 12.908 1.00 87.75 69 TYR A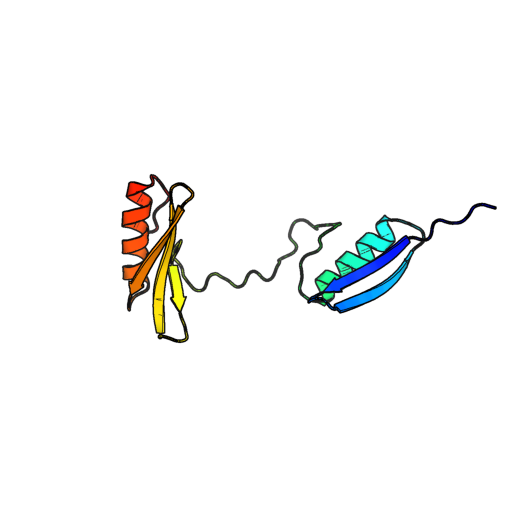 O 1
ATOM 539 N N . ARG A 1 70 ? 2.621 -7.614 11.019 1.00 82.75 70 ARG A N 1
ATOM 540 C CA . ARG A 1 70 ? 2.657 -8.960 11.630 1.00 82.75 70 ARG A CA 1
ATOM 541 C C . ARG A 1 70 ? 3.570 -9.078 12.854 1.00 82.75 70 ARG A C 1
ATOM 543 O O . ARG A 1 70 ? 3.306 -9.900 13.721 1.00 82.75 70 ARG A O 1
ATOM 550 N N . ARG A 1 71 ? 4.639 -8.277 12.931 1.00 85.62 71 ARG A N 1
ATOM 551 C CA . ARG A 1 71 ? 5.601 -8.323 14.044 1.00 85.62 71 ARG A CA 1
ATOM 552 C C . ARG A 1 71 ? 5.034 -7.753 15.347 1.00 85.62 71 ARG A C 1
ATOM 554 O O . ARG A 1 71 ? 5.381 -8.257 16.406 1.00 85.62 71 ARG A O 1
ATOM 561 N N . SER A 1 72 ? 4.208 -6.707 15.277 1.00 84.69 72 SER A N 1
ATOM 562 C CA . SER A 1 72 ? 3.537 -6.138 16.459 1.00 84.69 72 SER A CA 1
ATOM 563 C C . SER A 1 72 ? 2.099 -6.626 16.616 1.00 84.69 72 SER A C 1
ATOM 565 O O . SER A 1 72 ? 1.506 -6.421 17.669 1.00 84.69 72 SER A O 1
ATOM 567 N N . GLY A 1 73 ? 1.534 -7.235 15.572 1.00 88.19 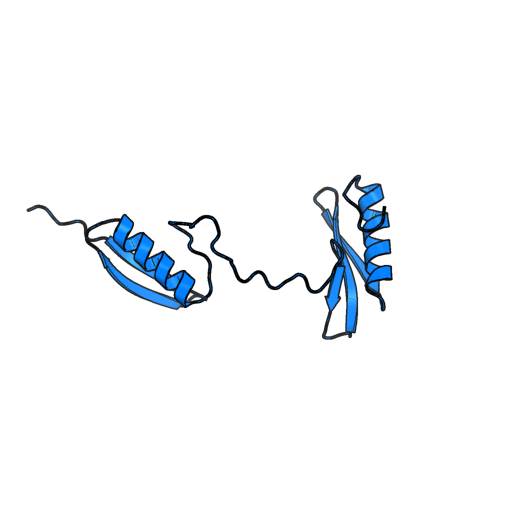73 GLY A N 1
ATOM 568 C CA . GLY A 1 73 ? 0.130 -7.614 15.517 1.00 88.19 73 GLY A CA 1
ATOM 569 C C . GLY A 1 73 ? -0.826 -6.424 15.388 1.00 88.19 73 GLY A C 1
ATOM 570 O O . GLY A 1 73 ? -2.004 -6.588 15.687 1.00 88.19 73 GLY A O 1
ATOM 571 N N . LYS A 1 74 ? -0.339 -5.248 14.964 1.00 92.62 74 LYS A N 1
ATOM 572 C CA . LYS A 1 74 ? -1.120 -4.002 14.866 1.00 92.62 74 LYS A CA 1
ATOM 573 C C . LYS A 1 74 ? -1.403 -3.600 13.419 1.00 92.62 74 LYS A C 1
ATOM 575 O O . LYS A 1 74 ? -0.659 -3.951 12.506 1.00 92.62 74 LYS A O 1
ATOM 580 N N . TRP A 1 75 ? -2.456 -2.820 13.226 1.00 93.56 75 TRP A N 1
ATOM 581 C CA . TRP A 1 75 ? -2.863 -2.220 11.960 1.00 93.56 75 TRP A CA 1
ATOM 582 C C . TRP A 1 75 ? -2.349 -0.790 11.857 1.00 93.56 75 TRP A C 1
ATOM 584 O O . TRP A 1 75 ? -2.725 0.053 12.657 1.00 93.56 75 TRP A O 1
ATOM 594 N N . CYS A 1 76 ? -1.503 -0.488 10.880 1.00 91.06 76 CYS A N 1
ATOM 595 C CA . CYS A 1 76 ? -0.992 0.862 10.671 1.00 91.06 76 CYS A CA 1
ATOM 596 C C . CYS A 1 76 ? -1.768 1.573 9.566 1.00 91.06 76 CYS A C 1
ATOM 598 O O . CYS A 1 76 ? -1.984 0.998 8.499 1.00 91.06 76 CYS A O 1
ATOM 600 N N . ALA A 1 77 ? -2.148 2.821 9.824 1.00 93.19 77 ALA A N 1
ATOM 601 C CA . ALA A 1 77 ? -2.711 3.722 8.831 1.00 93.19 77 ALA A CA 1
ATOM 602 C C . ALA A 1 77 ? -1.619 4.674 8.341 1.00 93.19 77 ALA A C 1
ATOM 604 O O . ALA A 1 77 ? -0.923 5.315 9.132 1.00 93.19 77 ALA A O 1
ATOM 605 N N . GLN A 1 78 ? -1.443 4.748 7.031 1.00 92.31 78 GLN A N 1
ATOM 606 C CA . GLN A 1 78 ? -0.422 5.561 6.387 1.00 92.31 78 GLN A CA 1
ATOM 607 C C . GLN A 1 78 ? -0.850 5.898 4.963 1.00 92.31 78 GLN A C 1
ATOM 609 O O . GLN A 1 78 ? -1.514 5.112 4.292 1.00 92.31 78 GLN A O 1
ATOM 614 N N . GLY A 1 79 ? -0.442 7.056 4.471 1.00 91.25 79 GLY A N 1
ATOM 615 C CA . GLY A 1 79 ? -0.832 7.493 3.141 1.00 91.25 79 GLY A CA 1
ATOM 616 C C . GLY A 1 79 ? -0.018 8.670 2.660 1.00 91.25 79 GLY A C 1
ATOM 617 O O . GLY A 1 79 ? 0.619 9.364 3.449 1.00 91.25 79 GLY A O 1
ATOM 618 N N . THR A 1 80 ? -0.055 8.888 1.351 1.00 91.00 80 THR A N 1
ATOM 619 C CA . THR A 1 80 ? 0.461 10.115 0.755 1.00 91.00 80 THR A CA 1
ATOM 620 C C . THR A 1 80 ? -0.696 11.077 0.558 1.00 91.00 80 THR A C 1
ATOM 622 O O . THR A 1 80 ? -1.564 10.850 -0.284 1.00 91.00 80 THR A O 1
ATOM 625 N N . PHE A 1 81 ? -0.680 12.161 1.318 1.00 88.44 81 PHE A N 1
ATOM 626 C CA . PHE A 1 81 ? -1.676 13.221 1.274 1.00 88.44 81 PHE A CA 1
ATOM 627 C C . PHE A 1 81 ? -0.968 14.497 0.836 1.00 88.44 81 PHE A C 1
ATOM 629 O O . PHE A 1 81 ? 0.053 14.850 1.423 1.00 88.44 81 PHE A O 1
ATOM 636 N N . ASN A 1 82 ? -1.472 15.176 -0.198 1.00 86.69 82 ASN A N 1
ATOM 637 C CA . ASN A 1 82 ? -0.871 16.416 -0.713 1.00 86.69 82 ASN A CA 1
ATOM 638 C C . ASN A 1 82 ? 0.654 16.289 -0.931 1.00 86.69 82 ASN A C 1
ATOM 640 O O . ASN A 1 82 ? 1.436 17.054 -0.372 1.00 86.69 82 ASN A O 1
ATOM 644 N N . GLU A 1 83 ? 1.074 15.245 -1.659 1.00 88.81 83 GLU A N 1
ATOM 645 C CA . GLU A 1 83 ? 2.486 14.924 -1.971 1.00 88.81 83 GLU A CA 1
ATOM 646 C C . GLU A 1 83 ? 3.374 14.576 -0.759 1.00 88.81 83 GLU A C 1
ATOM 648 O O . GLU A 1 83 ? 4.548 14.243 -0.916 1.00 88.81 83 GLU A O 1
ATOM 653 N N . THR A 1 84 ? 2.813 14.574 0.450 1.00 89.31 84 THR A N 1
ATOM 654 C CA . THR A 1 84 ? 3.527 14.269 1.688 1.00 89.31 84 THR A CA 1
ATOM 655 C C . THR A 1 84 ? 3.125 12.900 2.206 1.00 89.31 84 THR A C 1
ATOM 657 O O . THR A 1 84 ? 1.946 12.607 2.394 1.00 89.31 84 THR A O 1
ATOM 660 N N . TYR A 1 85 ? 4.113 12.047 2.464 1.00 90.88 85 TYR A N 1
ATOM 661 C CA . TYR A 1 85 ? 3.875 10.768 3.119 1.00 90.88 85 TYR A CA 1
ATOM 662 C C . TYR A 1 85 ? 3.696 10.972 4.626 1.00 90.88 85 TYR A C 1
ATOM 664 O O . TYR A 1 85 ? 4.588 11.484 5.305 1.00 90.88 85 TYR A O 1
ATOM 672 N N . ILE A 1 86 ? 2.543 10.559 5.145 1.00 91.44 86 ILE A N 1
ATOM 673 C CA . ILE A 1 86 ? 2.147 10.725 6.541 1.00 91.44 86 ILE A CA 1
ATOM 674 C C . ILE A 1 86 ? 1.826 9.352 7.131 1.00 91.44 86 ILE A C 1
ATOM 676 O O . ILE A 1 86 ? 1.048 8.573 6.575 1.00 91.44 86 ILE A O 1
ATOM 680 N N . HIS A 1 87 ? 2.411 9.072 8.295 1.00 9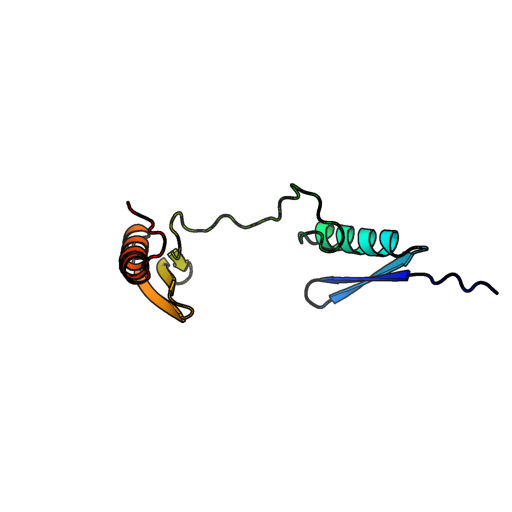2.12 87 HIS A N 1
ATOM 681 C CA . HIS A 1 87 ? 2.067 7.917 9.115 1.00 92.12 87 HIS A CA 1
ATOM 682 C C . HIS A 1 87 ? 1.073 8.349 10.198 1.00 92.12 87 HIS A C 1
ATOM 684 O O . HIS A 1 87 ? 1.426 9.103 11.102 1.00 92.12 87 HIS A O 1
ATOM 690 N N . LEU A 1 88 ? -0.165 7.870 10.099 1.00 91.25 88 LEU A N 1
ATOM 691 C CA . LEU A 1 88 ? -1.288 8.288 10.942 1.00 91.25 88 LEU A CA 1
ATOM 692 C C . LEU A 1 88 ? -1.305 7.573 12.295 1.00 91.25 88 LEU A C 1
ATOM 694 O O . LEU A 1 88 ? -1.841 8.095 13.267 1.00 91.25 88 LEU A O 1
ATOM 698 N N . GLY A 1 89 ? -0.694 6.391 12.376 1.00 91.81 89 GLY A N 1
ATOM 699 C CA . GLY A 1 89 ? -0.557 5.654 13.627 1.00 91.81 89 GLY A CA 1
ATOM 700 C C . GLY A 1 89 ? -0.755 4.154 13.470 1.00 91.81 89 GLY A C 1
ATOM 701 O O . GLY A 1 89 ? -1.025 3.650 12.381 1.00 91.81 89 GLY A O 1
ATOM 702 N N . SER A 1 90 ? -0.609 3.445 14.589 1.00 93.00 90 SER A N 1
ATOM 703 C CA . SER A 1 90 ? -0.851 2.007 14.699 1.00 93.00 90 SER A CA 1
ATOM 704 C C . SER A 1 90 ? -2.010 1.736 15.655 1.00 93.00 90 SER A C 1
ATOM 706 O O . SER A 1 90 ? -1.976 2.186 16.800 1.00 93.00 90 SER A O 1
ATOM 708 N N . PHE A 1 91 ? -2.969 0.946 15.204 1.00 93.12 91 PHE A N 1
ATOM 709 C CA . PHE A 1 91 ? -4.232 0.623 15.851 1.00 93.12 91 PHE A CA 1
ATOM 710 C C . PHE A 1 91 ? -4.335 -0.881 16.091 1.00 93.12 91 PHE A C 1
ATOM 712 O O . PHE A 1 91 ? -3.645 -1.679 15.453 1.00 93.12 91 PHE A O 1
ATOM 719 N N . ASP A 1 92 ? -5.203 -1.287 17.009 1.00 92.19 92 ASP A N 1
ATOM 720 C CA . ASP A 1 92 ? -5.418 -2.708 17.294 1.00 92.19 92 ASP A CA 1
ATOM 721 C C . ASP A 1 92 ? -6.426 -3.332 16.311 1.00 92.19 92 ASP A C 1
ATOM 723 O O . ASP A 1 92 ? -6.418 -4.543 16.084 1.00 92.19 92 ASP A O 1
ATOM 727 N N . SER A 1 93 ? -7.240 -2.500 15.651 1.00 90.88 93 SER A N 1
ATOM 728 C CA . SER A 1 93 ? -8.267 -2.902 14.688 1.00 90.88 93 SER A CA 1
ATOM 729 C C . SER A 1 93 ? -8.029 -2.326 13.291 1.00 90.88 93 SER A C 1
ATOM 731 O O . SER A 1 93 ? -7.674 -1.160 13.125 1.00 90.88 93 SER A O 1
ATOM 733 N N . GLU A 1 94 ? -8.323 -3.136 12.270 1.00 91.62 94 GLU A N 1
ATOM 734 C CA . GLU A 1 94 ? -8.290 -2.727 10.863 1.00 91.62 94 GLU A CA 1
ATOM 735 C C . GLU A 1 94 ? -9.226 -1.537 10.595 1.00 91.62 94 GLU A C 1
ATOM 737 O O . GLU A 1 94 ? -8.870 -0.604 9.878 1.00 91.62 94 GLU A O 1
ATOM 742 N N . LYS A 1 95 ? -10.414 -1.542 11.216 1.00 91.44 95 LYS A N 1
ATOM 743 C CA . LYS A 1 95 ? -11.406 -0.472 11.051 1.00 91.44 95 LYS A CA 1
ATOM 744 C C . LYS A 1 95 ? -10.943 0.841 11.669 1.00 91.44 95 LYS A C 1
ATOM 746 O O . LYS A 1 95 ? -11.178 1.884 11.081 1.00 91.44 95 LYS A O 1
ATOM 751 N N . GLU A 1 96 ? -10.302 0.795 12.835 1.00 92.56 96 GLU A N 1
ATOM 752 C CA . GLU A 1 96 ? -9.783 2.001 13.497 1.00 92.56 96 GLU A CA 1
ATOM 753 C C . GLU A 1 96 ? -8.697 2.665 12.650 1.00 92.56 96 GLU A C 1
ATOM 755 O O . GLU A 1 96 ? -8.738 3.874 12.437 1.00 92.56 96 GLU A O 1
ATOM 760 N N . ALA A 1 97 ? -7.792 1.862 12.084 1.00 92.88 97 ALA A N 1
ATOM 761 C CA . ALA A 1 97 ? -6.799 2.348 11.135 1.00 92.88 97 ALA A CA 1
ATOM 762 C C . ALA A 1 97 ? -7.454 2.974 9.892 1.00 92.88 97 ALA A C 1
ATOM 764 O O . ALA A 1 97 ? -7.060 4.058 9.463 1.00 92.88 97 ALA A O 1
ATOM 765 N N . ALA A 1 98 ? -8.486 2.332 9.340 1.00 92.31 98 ALA A N 1
ATOM 766 C CA . ALA A 1 98 ? -9.221 2.866 8.197 1.00 92.31 98 ALA A CA 1
ATOM 767 C C . ALA A 1 98 ? -9.943 4.186 8.526 1.00 92.31 98 ALA A C 1
ATOM 769 O O . ALA A 1 98 ? -9.912 5.107 7.718 1.00 92.31 98 ALA A O 1
ATOM 770 N N . PHE A 1 99 ? -10.522 4.329 9.724 1.00 92.31 99 PHE A N 1
ATOM 771 C CA . PHE A 1 99 ? -11.138 5.588 10.159 1.00 92.31 99 PHE A CA 1
ATOM 772 C C . PHE A 1 99 ? -10.123 6.729 10.269 1.00 92.31 99 PHE A C 1
ATOM 774 O O . PHE A 1 99 ? -10.415 7.840 9.832 1.00 92.31 99 PHE A O 1
ATOM 781 N N . ALA A 1 100 ? -8.931 6.460 10.809 1.00 92.44 100 ALA A N 1
ATOM 782 C CA . ALA A 1 100 ? -7.865 7.458 10.880 1.00 92.44 100 ALA A CA 1
ATOM 783 C C . ALA A 1 100 ? -7.380 7.875 9.481 1.00 92.44 100 ALA A C 1
ATOM 785 O O . ALA A 1 100 ? -7.117 9.052 9.237 1.00 92.44 100 ALA A O 1
ATOM 786 N N . TYR A 1 101 ? -7.294 6.920 8.545 1.00 92.81 101 TYR A N 1
ATOM 787 C CA . TYR A 1 101 ? -7.015 7.219 7.140 1.00 92.81 101 TYR A CA 1
ATOM 788 C C . TYR A 1 101 ? -8.085 8.118 6.528 1.00 92.81 101 TYR A C 1
ATOM 790 O O . TYR A 1 101 ? -7.751 9.109 5.888 1.00 92.81 101 TYR A O 1
ATOM 798 N N . ASP A 1 102 ? -9.357 7.817 6.771 1.00 93.25 102 ASP A N 1
ATOM 799 C CA . ASP A 1 102 ? -10.472 8.569 6.205 1.00 93.25 102 ASP A CA 1
ATOM 800 C C . ASP A 1 102 ? -10.547 10.001 6.721 1.00 93.25 102 ASP A C 1
ATOM 802 O O . ASP A 1 102 ? -10.864 10.910 5.959 1.00 93.25 102 ASP A O 1
ATOM 806 N N . GLU A 1 103 ? -10.230 10.228 7.995 1.00 92.06 103 GLU A N 1
ATOM 807 C CA . GLU A 1 103 ? -10.142 11.577 8.552 1.00 92.06 103 GLU A CA 1
ATOM 808 C C . GLU A 1 103 ? -9.099 12.419 7.805 1.00 92.06 103 GLU A C 1
ATOM 810 O O . GLU A 1 103 ? -9.390 13.550 7.406 1.00 92.06 103 GLU A O 1
ATOM 815 N N . GLN A 1 104 ? -7.920 11.849 7.536 1.00 91.88 104 GLN A N 1
ATOM 816 C CA . GLN A 1 104 ? -6.874 12.535 6.782 1.00 91.88 104 GLN A CA 1
ATOM 817 C C . GLN A 1 104 ? -7.222 12.670 5.294 1.00 91.88 104 GLN A C 1
ATOM 819 O O . GLN A 1 104 ? -6.998 13.725 4.701 1.00 91.88 104 GLN A O 1
ATOM 824 N N . ALA A 1 105 ? -7.797 11.629 4.691 1.00 91.19 105 ALA A N 1
ATOM 825 C CA . ALA A 1 105 ? -8.215 11.636 3.296 1.00 91.19 105 ALA A CA 1
ATOM 826 C C . ALA A 1 105 ? -9.297 12.694 3.046 1.00 91.19 105 ALA A C 1
ATOM 828 O O . ALA A 1 105 ? -9.202 13.422 2.064 1.00 91.19 105 ALA A O 1
ATOM 829 N N . ARG A 1 106 ? -10.256 12.879 3.967 1.00 91.00 106 ARG A N 1
ATOM 830 C CA . ARG A 1 106 ? -11.249 13.968 3.887 1.00 91.00 106 ARG A CA 1
ATOM 831 C C . ARG A 1 106 ? -10.602 15.346 3.890 1.00 91.00 106 ARG A C 1
ATOM 833 O O . ARG A 1 106 ? -11.028 16.204 3.127 1.00 91.00 106 ARG A O 1
ATOM 840 N N . GLN A 1 107 ? -9.580 15.560 4.719 1.00 89.12 107 GLN A N 1
ATOM 841 C CA . GLN A 1 107 ? -8.845 16.830 4.743 1.00 89.12 107 GLN A CA 1
ATOM 842 C C . GLN A 1 107 ? -8.039 17.064 3.460 1.00 89.12 107 GLN A C 1
ATOM 844 O O . GLN A 1 107 ? -7.826 18.206 3.067 1.00 89.12 107 GLN A O 1
ATOM 849 N N . ALA A 1 108 ? -7.587 15.988 2.817 1.00 87.94 108 ALA A N 1
ATOM 850 C CA . ALA A 1 108 ? -6.825 16.029 1.575 1.00 87.94 108 ALA A CA 1
ATOM 851 C C . ALA A 1 108 ? -7.698 15.930 0.308 1.00 87.94 108 ALA A C 1
ATOM 853 O O . ALA A 1 108 ? -7.147 15.782 -0.779 1.00 87.94 108 ALA A O 1
ATOM 854 N N . GLU A 1 109 ? -9.032 15.955 0.439 1.00 88.88 109 GLU A N 1
ATOM 855 C CA . GLU A 1 109 ? -9.989 15.735 -0.662 1.00 88.88 109 GLU A CA 1
ATOM 856 C C . GLU A 1 109 ? -9.715 14.440 -1.460 1.00 88.88 109 GLU A C 1
ATOM 858 O O . GLU A 1 109 ? -9.945 14.341 -2.665 1.00 88.88 109 GLU A O 1
ATOM 863 N N . GLN A 1 110 ? -9.213 13.418 -0.766 1.00 85.94 110 GLN A N 1
ATOM 864 C CA . GLN A 1 110 ? -8.886 12.102 -1.300 1.00 85.94 110 GLN A CA 1
ATOM 865 C C . GLN A 1 110 ? -10.015 11.087 -1.052 1.00 85.94 110 GLN A C 1
ATOM 867 O O . GLN A 1 110 ? -10.846 11.272 -0.158 1.00 85.94 110 GLN A O 1
ATOM 872 N N . PRO A 1 111 ? -10.058 9.985 -1.825 1.00 85.12 111 PRO A N 1
ATOM 873 C CA . PRO A 1 111 ? -11.026 8.914 -1.613 1.00 85.12 111 PRO A CA 1
ATOM 874 C C . PRO A 1 111 ? -10.882 8.273 -0.226 1.00 85.12 111 PRO A C 1
ATOM 876 O O . PRO A 1 111 ? -9.789 7.896 0.196 1.00 85.12 111 PRO A O 1
ATOM 879 N N . VAL A 1 112 ? -12.021 8.126 0.450 1.00 90.81 112 VAL A N 1
ATOM 880 C CA . VAL A 1 112 ? -12.160 7.517 1.779 1.00 90.81 112 VAL A CA 1
ATOM 881 C C . VAL A 1 112 ? -12.628 6.064 1.677 1.00 90.81 112 VAL A C 1
ATOM 883 O O . VAL A 1 112 ? -13.243 5.659 0.691 1.00 90.81 112 VAL A O 1
ATOM 886 N N . ASN A 1 113 ? -12.357 5.280 2.714 1.00 86.31 113 ASN A N 1
ATOM 887 C CA . ASN A 1 113 ? -12.773 3.891 2.861 1.00 86.31 113 ASN A CA 1
ATOM 888 C C . ASN A 1 113 ? -14.246 3.730 3.253 1.00 86.31 113 ASN A C 1
ATOM 890 O O . ASN A 1 113 ? -14.901 2.780 2.819 1.00 86.31 113 ASN A O 1
ATOM 894 N N . PHE A 1 114 ? -14.756 4.628 4.094 1.00 83.62 114 PHE A N 1
ATOM 895 C CA . PHE A 1 114 ? -16.123 4.635 4.596 1.00 83.62 114 PHE A CA 1
ATOM 896 C C . PHE A 1 114 ? -16.898 5.829 4.006 1.00 83.62 114 PHE A C 1
ATOM 898 O O . PHE A 1 114 ? -16.499 6.979 4.233 1.00 83.62 114 PHE A O 1
ATOM 905 N N . PRO A 1 115 ? -17.991 5.577 3.257 1.00 73.88 115 PRO A N 1
ATOM 906 C CA . PRO A 1 115 ? -18.856 6.629 2.727 1.00 73.88 115 PRO A CA 1
ATOM 907 C C . PRO A 1 115 ? -19.642 7.357 3.824 1.00 73.88 115 PRO A C 1
ATOM 909 O O . PRO A 1 115 ? -19.969 6.725 4.857 1.00 73.88 115 PRO A O 1
#

pLDDT: mean 78.3, std 13.51, range [39.38, 93.56]